Prote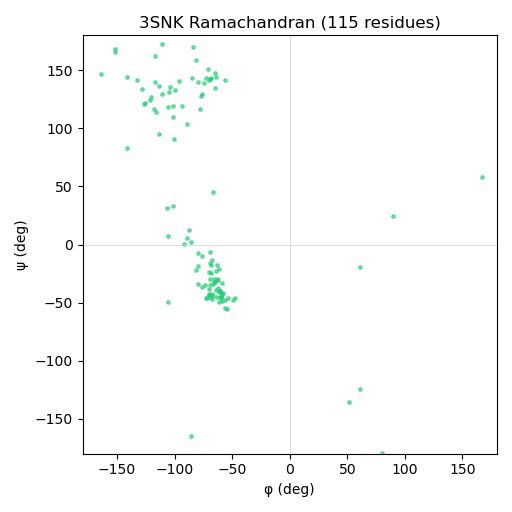in 3SNK (pdb70)

Structure (mmCIF, N/CA/C/O backbone):
data_3SNK
#
_entry.id   3SNK
#
_cell.length_a   64.859
_cell.length_b   64.859
_cell.length_c   69.982
_cell.angle_alpha   90.000
_cell.angle_beta   90.000
_cell.angle_gamma   120.000
#
_symmetry.space_group_name_H-M   'P 32 2 1'
#
loop_
_entity.id
_entity.type
_entity.pdbx_description
1 polymer 'Response regulator CheY-like protein'
2 non-polymer 'SULFATE ION'
3 water water
#
loop_
_atom_site.group_PDB
_atom_site.id
_atom_site.type_symbol
_atom_site.label_atom_id
_atom_site.label_alt_id
_atom_site.label_comp_id
_atom_site.label_asym_id
_atom_site.label_entity_id
_atom_site.label_seq_id
_atom_site.pdbx_PDB_ins_code
_atom_site.Cartn_x
_atom_site.Cartn_y
_atom_site.Cartn_z
_atom_site.occupancy
_atom_site.B_iso_or_equiv
_atom_site.auth_seq_id
_atom_site.auth_comp_id
_atom_site.auth_asym_id
_atom_site.auth_atom_id
_atom_site.pdbx_PDB_model_num
ATOM 1 N N . LYS A 1 13 ? 8.246 8.752 22.310 1.00 90.44 12 LYS A N 1
ATOM 2 C CA . LYS A 1 13 ? 8.722 7.647 23.135 1.00 90.98 12 LYS A CA 1
ATOM 3 C C . LYS A 1 13 ? 10.141 7.948 23.644 1.00 90.70 12 LYS A C 1
ATOM 4 O O . LYS A 1 13 ? 10.330 8.051 24.859 1.00 89.53 12 LYS A O 1
ATOM 6 N N . ARG A 1 14 ? 11.127 8.114 22.723 1.00 84.13 13 ARG A N 1
ATOM 7 C CA . ARG A 1 14 ? 12.516 8.453 23.064 1.00 79.30 13 ARG A CA 1
ATOM 8 C C . ARG A 1 14 ? 12.617 9.903 23.571 1.00 78.24 13 ARG A C 1
ATOM 9 O O . ARG A 1 14 ? 11.941 10.800 23.048 1.00 77.01 13 ARG A O 1
ATOM 17 N N . LYS A 1 15 ? 13.464 10.120 24.586 1.00 71.31 14 LYS A N 1
ATOM 18 C CA . LYS A 1 15 ? 13.683 11.438 25.171 1.00 67.24 14 LYS A CA 1
ATOM 19 C C . LYS A 1 15 ? 14.604 12.261 24.285 1.00 67.43 14 LYS A C 1
ATOM 20 O O . LYS A 1 15 ? 15.782 11.929 24.121 1.00 66.42 14 LYS A O 1
ATOM 26 N N . GLN A 1 16 ? 14.073 13.366 23.752 1.00 62.11 15 GLN A N 1
ATOM 27 C CA . GLN A 1 16 ? 14.830 14.280 22.905 1.00 59.65 15 GLN A CA 1
ATOM 28 C C . GLN A 1 16 ? 15.964 14.943 23.687 1.00 56.62 15 GLN A C 1
ATOM 29 O O . GLN A 1 16 ? 15.791 15.374 24.824 1.00 54.96 15 GLN A O 1
ATOM 35 N N . VAL A 1 17 ? 17.128 14.971 23.073 1.00 50.57 16 VAL A N 1
ATOM 36 C CA . VAL A 1 17 ? 18.362 15.545 23.594 1.00 47.20 16 VAL A CA 1
ATOM 37 C C . VAL A 1 17 ? 18.869 16.528 22.536 1.00 54.17 16 VAL A C 1
ATOM 38 O O . VAL A 1 17 ? 19.081 16.149 21.365 1.00 55.13 16 VAL A O 1
ATOM 42 N N . ALA A 1 18 ? 19.007 17.804 22.927 1.00 48.68 17 ALA A N 1
ATOM 43 C CA . ALA A 1 18 ? 19.594 18.817 22.053 1.00 49.15 17 ALA A CA 1
ATOM 44 C C . ALA A 1 18 ? 21.032 19.015 22.510 1.00 51.79 17 ALA A C 1
ATOM 45 O O . ALA A 1 18 ? 21.275 19.269 23.680 1.00 50.30 17 ALA A O 1
ATOM 47 N N . LEU A 1 19 ? 21.988 18.748 21.624 1.00 50.24 18 LEU A N 1
ATOM 48 C CA . LEU A 1 19 ? 23.417 18.880 21.891 1.00 49.07 18 LEU A CA 1
ATOM 49 C C . LEU A 1 19 ? 23.981 20.055 21.075 1.00 52.19 18 LEU A C 1
ATOM 50 O O . LEU A 1 19 ? 23.709 20.157 19.866 1.00 53.34 18 LEU A O 1
ATOM 55 N N . PHE A 1 20 ? 24.714 20.965 21.749 1.00 46.14 19 PHE A N 1
ATOM 56 C CA . PHE A 1 20 ? 25.313 22.169 21.139 1.00 48.21 19 PHE A CA 1
ATOM 57 C C . PHE A 1 20 ? 26.782 22.162 21.445 1.00 54.70 19 PHE A C 1
ATOM 58 O O . PHE A 1 20 ? 27.141 22.092 22.613 1.00 50.83 19 PHE A O 1
ATOM 66 N N . SER A 1 21 ? 27.633 22.181 20.397 1.00 57.35 20 SER A N 1
ATOM 67 C CA . SER A 1 21 ? 29.093 22.108 20.524 1.00 59.24 20 SER A CA 1
ATOM 68 C C . SER A 1 21 ? 29.800 22.543 19.259 1.00 70.40 20 SER A C 1
ATOM 69 O O . SER A 1 21 ? 29.305 22.264 18.172 1.00 73.87 20 SER A O 1
ATOM 72 N N . SER A 1 22 ? 30.981 23.169 19.386 1.00 68.82 21 SER A N 1
ATOM 73 C CA . SER A 1 22 ? 31.809 23.523 18.217 1.00 72.39 21 SER A CA 1
ATOM 74 C C . SER A 1 22 ? 33.021 22.551 18.134 1.00 75.04 21 SER A C 1
ATOM 75 O O . SER A 1 22 ? 33.903 22.721 17.294 1.00 78.35 21 SER A O 1
ATOM 78 N N . ASP A 1 23 ? 33.029 21.506 18.998 1.00 66.05 22 ASP A N 1
ATOM 79 C CA . ASP A 1 23 ? 34.089 20.498 19.061 1.00 65.29 22 ASP A CA 1
ATOM 80 C C . ASP A 1 23 ? 33.623 19.220 18.341 1.00 66.35 22 ASP A C 1
ATOM 81 O O . ASP A 1 23 ? 32.779 18.502 18.873 1.00 63.44 22 ASP A O 1
ATOM 86 N N . PRO A 1 24 ? 34.201 18.893 17.159 1.00 65.16 23 PRO A N 1
ATOM 87 C CA . PRO A 1 24 ? 33.750 17.697 16.424 1.00 65.04 23 PRO A CA 1
ATOM 88 C C . PRO A 1 24 ? 33.955 16.373 17.152 1.00 66.81 23 PRO A C 1
ATOM 89 O O . PRO A 1 24 ? 33.197 15.443 16.891 1.00 65.44 23 PRO A O 1
ATOM 93 N N . ASN A 1 25 ? 34.996 16.258 18.002 1.00 63.13 24 ASN A N 1
ATOM 94 C CA . ASN A 1 25 ? 35.287 15.017 18.721 1.00 62.56 24 ASN A CA 1
ATOM 95 C C . ASN A 1 25 ? 34.227 14.767 19.782 1.00 62.56 24 ASN A C 1
ATOM 96 O O . ASN A 1 25 ? 33.734 13.648 19.911 1.00 61.75 24 ASN A O 1
ATOM 101 N N . PHE A 1 26 ? 33.865 15.821 20.509 1.00 57.53 25 PHE A N 1
ATOM 102 C CA . PHE A 1 26 ? 32.859 15.821 21.554 1.00 55.92 25 PHE A CA 1
ATOM 103 C C . PHE A 1 26 ? 31.472 15.482 20.978 1.00 57.13 25 PHE A C 1
ATOM 104 O O . PHE A 1 26 ? 30.749 14.704 21.592 1.00 54.89 25 PHE A O 1
ATOM 112 N N . LYS A 1 27 ? 31.095 16.100 19.835 1.00 53.98 26 LYS A N 1
ATOM 113 C CA . LYS A 1 27 ? 29.796 15.896 19.152 1.00 53.11 26 LYS A CA 1
ATOM 114 C C . LYS A 1 27 ? 29.596 14.394 18.828 1.00 53.11 26 LYS A C 1
ATOM 115 O O . LYS A 1 27 ? 28.590 13.810 19.208 1.00 50.07 26 LYS A O 1
ATOM 121 N N . ARG A 1 28 ? 30.557 13.808 18.126 1.00 49.66 27 ARG A N 1
ATOM 122 C CA . ARG A 1 28 ? 30.561 12.396 17.722 1.00 50.95 27 ARG A CA 1
ATOM 123 C C . ARG A 1 28 ? 30.485 11.476 18.955 1.00 56.30 27 ARG A C 1
ATOM 124 O O . ARG A 1 28 ? 29.675 10.555 18.973 1.00 56.57 27 ARG A O 1
ATOM 132 N N . ASP A 1 29 ? 31.323 11.723 19.973 1.00 53.60 28 ASP A N 1
ATOM 133 C CA . ASP A 1 29 ? 31.397 10.836 21.130 1.00 53.31 28 ASP A CA 1
ATOM 134 C C . ASP A 1 29 ? 30.158 10.894 21.999 1.00 51.26 28 ASP A C 1
ATOM 135 O O . ASP A 1 29 ? 29.694 9.848 22.427 1.00 49.14 28 ASP A O 1
ATOM 140 N N . VAL A 1 30 ? 29.614 12.071 22.252 1.00 46.64 29 VAL A N 1
ATOM 141 C CA . VAL A 1 30 ? 28.403 12.193 23.068 1.00 45.75 29 VAL A CA 1
ATOM 142 C C . VAL A 1 30 ? 27.190 11.624 22.317 1.00 49.15 29 VAL A C 1
ATOM 143 O O . VAL A 1 30 ? 26.410 10.901 22.928 1.00 48.91 29 VAL A O 1
ATOM 147 N N . ALA A 1 31 ? 27.015 11.953 21.014 1.00 46.61 30 ALA A N 1
ATOM 148 C CA . ALA A 1 31 ? 25.866 11.420 20.269 1.00 47.58 30 ALA A CA 1
ATOM 149 C C . ALA A 1 31 ? 25.924 9.895 20.200 1.00 50.37 30 ALA A C 1
ATOM 150 O O . ALA A 1 31 ? 24.900 9.257 20.407 1.00 49.10 30 ALA A O 1
ATOM 152 N N . THR A 1 32 ? 27.122 9.312 19.976 1.00 48.16 31 THR A N 1
ATOM 153 C CA . THR A 1 32 ? 27.311 7.866 19.928 1.00 49.33 31 THR A CA 1
ATOM 154 C C . THR A 1 32 ? 26.931 7.241 21.284 1.00 53.16 31 THR A C 1
ATOM 155 O O . THR A 1 32 ? 26.212 6.244 21.311 1.00 52.85 31 THR A O 1
ATOM 159 N N . ARG A 1 33 ? 27.458 7.789 22.384 1.00 51.27 32 ARG A N 1
ATOM 160 C CA . ARG A 1 33 ? 27.192 7.272 23.740 1.00 52.76 32 ARG A CA 1
ATOM 161 C C . ARG A 1 33 ? 25.714 7.226 24.072 1.00 56.39 32 ARG A C 1
ATOM 162 O O . ARG A 1 33 ? 25.223 6.213 24.580 1.00 57.93 32 ARG A O 1
ATOM 170 N N . LEU A 1 34 ? 25.012 8.313 23.794 1.00 50.35 33 LEU A N 1
ATOM 171 C CA . LEU A 1 34 ? 23.599 8.445 24.144 1.00 49.99 33 LEU A CA 1
ATOM 172 C C . LEU A 1 34 ? 22.709 7.646 23.208 1.00 55.26 33 LEU A C 1
ATOM 173 O O . LEU A 1 34 ? 21.729 7.062 23.675 1.00 55.92 33 LEU A O 1
ATOM 178 N N . ASP A 1 35 ? 23.057 7.590 21.909 1.00 52.40 34 ASP A N 1
ATOM 179 C CA . ASP A 1 35 ? 22.323 6.810 20.923 1.00 54.99 34 ASP A CA 1
ATOM 180 C C . ASP A 1 35 ? 22.499 5.299 21.167 1.00 63.20 34 ASP A C 1
ATOM 181 O O . ASP A 1 35 ? 21.577 4.548 20.851 1.00 65.98 34 ASP A O 1
ATOM 186 N N . ALA A 1 36 ? 23.654 4.853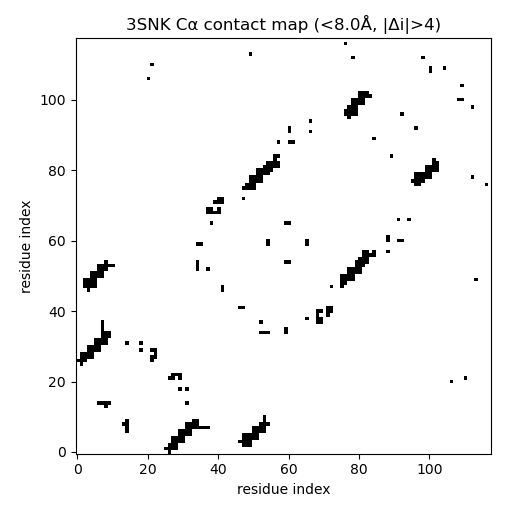 21.744 1.00 59.53 35 ALA A N 1
ATOM 187 C CA . ALA A 1 36 ? 23.881 3.436 22.077 1.00 62.55 35 ALA A CA 1
ATOM 188 C C . ALA A 1 36 ? 22.941 2.994 23.224 1.00 69.56 35 ALA A C 1
ATOM 189 O O . ALA A 1 36 ? 22.580 1.825 23.295 1.00 72.61 35 ALA A O 1
ATOM 191 N N . LEU A 1 37 ? 22.485 3.949 24.059 1.00 65.84 36 LEU A N 1
ATOM 192 C CA . LEU A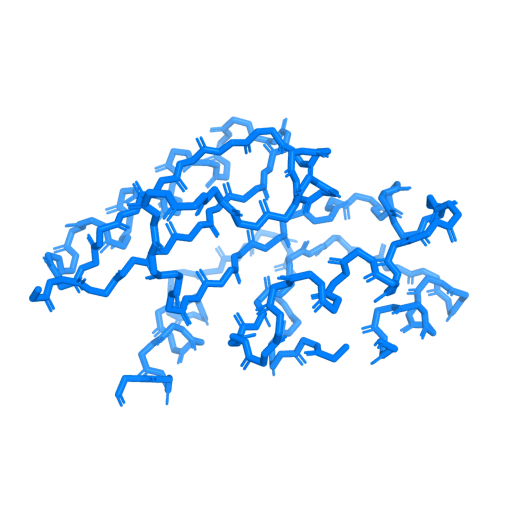 1 37 ? 21.535 3.702 25.149 1.00 65.83 36 LEU A CA 1
ATOM 193 C C . LEU A 1 37 ? 20.096 3.532 24.625 1.00 69.42 36 LEU A C 1
ATOM 194 O O . LEU A 1 37 ? 19.231 3.110 25.389 1.00 71.35 36 LEU A O 1
ATOM 199 N N . ALA A 1 38 ? 19.859 3.832 23.319 1.00 64.01 37 ALA A N 1
ATOM 200 C CA . ALA A 1 38 ? 18.628 3.662 22.527 1.00 65.88 37 ALA A CA 1
ATOM 201 C C . ALA A 1 38 ? 17.393 4.448 23.027 1.00 69.89 37 ALA A C 1
ATOM 202 O O . ALA A 1 38 ? 16.468 4.653 22.236 1.00 71.21 37 ALA A O 1
ATOM 204 N N . ILE A 1 39 ? 17.368 4.890 24.289 1.00 65.15 38 ILE A N 1
ATOM 205 C CA . ILE A 1 39 ? 16.204 5.618 24.850 1.00 66.16 38 ILE A CA 1
ATOM 206 C C . ILE A 1 39 ? 16.284 7.148 24.603 1.00 69.62 38 ILE A C 1
ATOM 207 O O . ILE A 1 39 ? 15.503 7.897 25.195 1.00 68.76 38 ILE A O 1
ATOM 212 N N . TYR A 1 40 ? 17.197 7.608 23.729 1.00 66.79 39 TYR A N 1
ATOM 213 C CA . TYR A 1 40 ? 17.361 9.044 23.470 1.00 65.32 39 TYR A CA 1
ATOM 214 C C . TYR A 1 40 ? 17.328 9.397 21.974 1.00 72.60 39 TYR A C 1
ATOM 215 O O . TYR A 1 40 ? 17.951 8.717 21.159 1.00 74.40 39 TYR A O 1
ATOM 224 N N . ASP A 1 41 ? 16.562 10.442 21.629 1.00 69.58 40 ASP A N 1
ATOM 225 C CA . ASP A 1 41 ? 16.448 11.002 20.273 1.00 70.84 40 ASP A CA 1
ATOM 226 C C . ASP A 1 41 ? 17.357 12.242 20.268 1.00 69.79 40 ASP A C 1
ATOM 227 O O . ASP A 1 41 ? 16.935 13.323 20.681 1.00 67.12 40 ASP A O 1
ATOM 232 N N . VAL A 1 42 ? 18.636 12.055 19.886 1.00 63.88 41 VAL A N 1
ATOM 233 C CA . VAL A 1 42 ? 19.678 13.083 19.982 1.00 59.76 41 VAL A CA 1
ATOM 234 C C . VAL A 1 42 ? 19.870 13.930 18.696 1.00 63.05 41 VAL A C 1
ATOM 235 O O . VAL A 1 42 ? 20.245 13.409 17.669 1.00 61.56 41 VAL A O 1
ATOM 239 N N . ARG A 1 43 ? 19.652 15.258 18.797 1.00 59.73 42 ARG A N 1
ATOM 240 C CA . ARG A 1 43 ? 19.870 16.238 17.720 1.00 60.75 42 ARG A CA 1
ATOM 241 C C . ARG A 1 43 ? 21.176 16.980 18.055 1.00 63.15 42 ARG A C 1
ATOM 242 O O . ARG A 1 43 ? 21.384 17.347 19.215 1.00 62.67 42 ARG A O 1
ATOM 250 N N . VAL A 1 44 ? 22.057 17.183 17.070 1.00 57.74 43 VAL A N 1
ATOM 251 C CA . VAL A 1 44 ? 23.372 17.823 17.266 1.00 56.67 43 VAL A CA 1
ATOM 252 C C . VAL A 1 44 ? 23.431 19.150 16.454 1.00 61.74 43 VAL A C 1
ATOM 253 O O . VAL A 1 44 ? 22.953 19.193 15.310 1.00 63.13 43 VAL A O 1
ATOM 257 N N . SER A 1 45 ? 24.032 20.216 17.044 1.00 57.07 44 SER A N 1
ATOM 258 C CA . SER A 1 45 ? 24.130 21.562 16.436 1.00 59.62 44 SER A CA 1
ATOM 259 C C . SER A 1 45 ? 25.367 22.338 16.913 1.00 65.08 44 SER A C 1
ATOM 260 O O . SER A 1 45 ? 25.972 21.956 17.913 1.00 63.26 44 SER A O 1
ATOM 263 N N . GLU A 1 46 ? 25.716 23.440 16.213 1.00 65.50 45 GLU A N 1
ATOM 264 C CA . GLU A 1 46 ? 26.784 24.387 16.573 1.00 66.92 45 GLU A CA 1
ATOM 265 C C . GLU A 1 46 ? 26.417 25.099 17.900 1.00 69.89 45 GLU A C 1
ATOM 266 O O . GLU A 1 46 ? 25.233 25.329 18.151 1.00 66.62 45 GLU A O 1
ATOM 268 N N . THR A 1 47 ? 27.425 25.458 18.724 1.00 68.59 46 THR A N 1
ATOM 269 C CA . THR A 1 47 ? 27.274 26.079 20.048 1.00 66.72 46 THR A CA 1
ATOM 270 C C . THR A 1 47 ? 26.325 27.280 20.004 1.00 71.36 46 THR A C 1
ATOM 271 O O . THR A 1 47 ? 25.411 27.348 20.832 1.00 70.62 46 THR A O 1
ATOM 275 N N . ASP A 1 48 ? 26.501 28.185 19.035 1.00 69.20 47 ASP A N 1
ATOM 276 C CA . ASP A 1 48 ? 25.679 29.386 18.927 1.00 69.43 47 ASP A CA 1
ATOM 277 C C . ASP A 1 48 ? 24.194 29.120 18.568 1.00 68.42 47 ASP A C 1
ATOM 278 O O . ASP A 1 48 ? 23.384 30.027 18.774 1.00 67.57 47 ASP A O 1
ATOM 283 N N . ASP A 1 49 ? 23.821 27.889 18.116 1.00 62.04 48 ASP A N 1
ATOM 284 C CA . ASP A 1 49 ? 22.425 27.526 17.792 1.00 60.68 48 ASP A CA 1
ATOM 285 C C . ASP A 1 49 ? 21.565 27.439 19.061 1.00 58.62 48 ASP A C 1
ATOM 286 O O . ASP A 1 49 ? 20.329 27.462 18.989 1.00 56.73 48 ASP A O 1
ATOM 291 N N . PHE A 1 50 ? 22.232 27.365 20.222 1.00 50.46 49 PHE A N 1
ATOM 292 C CA . PHE A 1 50 ? 21.571 27.345 21.516 1.00 45.68 49 PHE A CA 1
ATOM 293 C C . PHE A 1 50 ? 20.786 28.658 21.721 1.00 51.64 49 PHE A C 1
ATOM 294 O O . PHE A 1 50 ? 19.687 28.635 22.277 1.00 49.22 49 PHE A O 1
ATOM 302 N N . LEU A 1 51 ? 21.353 29.795 21.245 1.00 53.01 50 LEU A N 1
ATOM 303 C CA . LEU A 1 51 ? 20.777 31.134 21.380 1.00 54.81 50 LEU A CA 1
ATOM 304 C C . LEU A 1 51 ? 19.421 31.274 20.694 1.00 60.59 50 LEU A C 1
ATOM 305 O O . LEU A 1 51 ? 18.662 32.181 21.034 1.00 59.50 50 LEU A O 1
ATOM 310 N N . LYS A 1 52 ? 19.120 30.385 19.735 1.00 58.42 51 LYS A N 1
ATOM 311 C CA . LYS A 1 52 ? 17.880 30.412 18.965 1.00 60.14 51 LYS A CA 1
ATOM 312 C C . LYS A 1 52 ? 16.708 29.822 19.735 1.00 60.61 51 LYS A C 1
ATOM 313 O O . LYS A 1 52 ? 15.559 30.068 19.380 1.00 60.87 51 LYS A O 1
ATOM 319 N N . GLY A 1 53 ? 16.993 29.045 20.771 1.00 54.70 52 GLY A N 1
ATOM 320 C CA . GLY A 1 53 ? 15.952 28.392 21.550 1.00 52.50 52 GLY A CA 1
ATOM 321 C C . GLY A 1 53 ? 15.457 27.131 20.857 1.00 56.75 52 GLY A C 1
ATOM 322 O O . GLY A 1 53 ? 15.939 26.783 19.771 1.00 55.50 52 GLY A O 1
ATOM 323 N N . PRO A 1 54 ? 14.484 26.417 21.452 1.00 53.74 53 PRO A N 1
ATOM 324 C CA . PRO A 1 54 ? 14.005 25.171 20.820 1.00 55.38 53 PRO A CA 1
ATOM 325 C C . PRO A 1 54 ? 13.146 25.402 19.562 1.00 66.03 53 PRO A C 1
ATOM 326 O O . PRO A 1 54 ? 12.336 26.332 19.546 1.00 65.34 53 PRO A O 1
ATOM 330 N N . PRO A 1 55 ? 13.252 24.550 18.515 1.00 69.05 54 PRO A N 1
ATOM 331 C CA . PRO A 1 55 ? 12.355 24.716 17.352 1.00 74.26 54 PRO A CA 1
ATOM 332 C C . PRO A 1 55 ? 10.921 24.313 17.731 1.00 83.23 54 PRO A C 1
ATOM 333 O O . PRO A 1 55 ? 10.733 23.501 18.644 1.00 80.39 54 PRO A O 1
ATOM 337 N N . ALA A 1 56 ? 9.910 24.916 17.074 1.00 86.72 55 ALA A N 1
ATOM 338 C CA . ALA A 1 56 ? 8.488 24.666 17.370 1.00 88.97 55 ALA A CA 1
ATOM 339 C C . ALA A 1 56 ? 8.066 23.210 17.073 1.00 95.74 55 ALA A C 1
ATOM 340 O O . ALA A 1 56 ? 7.096 22.723 17.665 1.00 95.53 55 ALA A O 1
ATOM 342 N N . ASP A 1 57 ? 8.815 22.520 16.193 1.00 94.61 56 ASP A N 1
ATOM 343 C CA . ASP A 1 57 ? 8.559 21.135 15.794 1.00 97.51 56 ASP A CA 1
ATOM 344 C C . ASP A 1 57 ? 9.063 20.101 16.827 1.00 99.21 56 ASP A C 1
ATOM 345 O O . ASP A 1 57 ? 8.778 18.909 16.674 1.00 100.76 56 ASP A O 1
ATOM 350 N N . THR A 1 58 ? 9.785 20.549 17.873 1.00 91.88 57 THR A N 1
ATOM 351 C CA . THR A 1 58 ? 1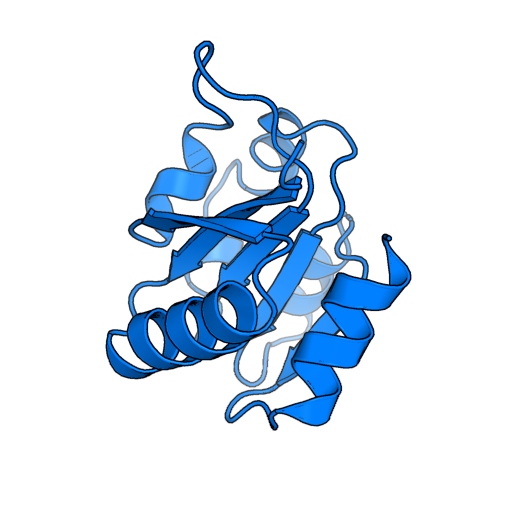0.394 19.668 18.879 1.00 88.93 57 THR A CA 1
ATOM 352 C C . THR A 1 58 ? 9.744 19.760 20.274 1.00 90.40 57 THR A C 1
ATOM 353 O O . THR A 1 58 ? 8.893 20.617 20.528 1.00 90.21 57 THR A O 1
ATOM 357 N N . ARG A 1 59 ? 10.180 18.858 21.173 1.00 84.25 58 ARG A N 1
ATOM 358 C CA . ARG A 1 59 ? 9.807 18.792 22.586 1.00 82.06 58 ARG A CA 1
ATOM 359 C C . ARG A 1 59 ? 11.094 18.412 23.358 1.00 81.26 58 ARG A C 1
ATOM 360 O O . ARG A 1 59 ? 11.356 17.221 23.549 1.00 81.21 58 ARG A O 1
ATOM 362 N N . PRO A 1 60 ? 11.983 19.388 23.687 1.00 74.64 59 PRO A N 1
ATOM 363 C CA . PRO A 1 60 ? 13.256 19.023 24.351 1.00 71.59 59 PRO A CA 1
ATOM 364 C C . PRO A 1 60 ? 13.072 18.401 25.737 1.00 68.74 59 PRO A C 1
ATOM 365 O O . PRO A 1 60 ? 12.140 18.723 26.466 1.00 68.31 59 PRO A O 1
ATOM 369 N N . GLY A 1 61 ? 13.939 17.448 26.026 1.00 61.15 60 GLY A N 1
ATOM 370 C CA . GLY A 1 61 ? 13.992 16.752 27.296 1.00 58.61 60 GLY A CA 1
ATOM 371 C C . GLY A 1 61 ? 15.192 17.242 28.074 1.00 54.32 60 GLY A C 1
ATOM 372 O O . GLY A 1 61 ? 15.059 17.610 29.237 1.00 53.05 60 GLY A O 1
ATOM 373 N N . ILE A 1 62 ? 16.365 17.266 27.420 1.00 46.17 61 ILE A N 1
ATOM 374 C CA . ILE A 1 62 ? 17.658 17.665 27.982 1.00 44.13 61 ILE A CA 1
ATOM 375 C C . ILE A 1 62 ? 18.433 18.437 26.960 1.00 46.01 61 ILE A C 1
ATOM 376 O O . ILE A 1 62 ? 18.436 18.067 25.787 1.00 46.50 61 ILE A O 1
ATOM 381 N N . VAL A 1 63 ? 19.174 19.442 27.419 1.00 40.55 62 VAL A N 1
ATOM 382 C CA . VAL A 1 63 ? 20.105 20.206 26.605 1.00 40.51 62 VAL A CA 1
ATOM 383 C C . VAL A 1 63 ? 21.522 19.919 27.105 1.00 44.21 62 VAL A C 1
ATOM 384 O O . VAL A 1 63 ? 21.760 19.890 28.314 1.00 42.43 62 VAL A O 1
ATOM 388 N N . ILE A 1 64 ? 22.457 19.707 26.186 1.00 41.42 63 ILE A N 1
ATOM 389 C CA . ILE A 1 64 ? 23.871 19.538 26.523 1.00 42.00 63 ILE A CA 1
ATOM 390 C C . ILE A 1 64 ? 24.592 20.669 25.847 1.00 47.00 63 ILE A C 1
ATOM 391 O O . ILE A 1 64 ? 24.551 20.809 24.612 1.00 47.28 63 ILE A O 1
ATOM 396 N N . LEU A 1 65 ? 25.190 21.524 26.655 1.00 42.40 64 LEU A N 1
ATOM 397 C CA . LEU A 1 65 ? 25.826 22.699 26.097 1.00 43.94 64 LEU A CA 1
ATOM 398 C C . LEU A 1 65 ? 27.334 22.644 26.346 1.00 49.90 64 LEU A C 1
ATOM 399 O O . LEU A 1 65 ? 27.792 22.650 27.485 1.00 46.62 64 LEU A O 1
ATOM 404 N N . ASP A 1 66 ? 28.087 22.519 25.251 1.00 49.74 65 ASP A N 1
ATOM 405 C CA . ASP A 1 66 ? 29.546 22.530 25.306 1.00 52.64 65 ASP A CA 1
ATOM 406 C C . ASP A 1 66 ? 30.008 23.971 25.186 1.00 58.04 65 ASP A C 1
ATOM 407 O O . ASP A 1 66 ? 29.981 24.538 24.096 1.00 57.84 65 ASP A O 1
ATOM 412 N N . LEU A 1 67 ? 30.412 24.555 26.313 1.00 55.64 66 LEU A N 1
ATOM 413 C CA . LEU A 1 67 ? 30.878 25.935 26.410 1.00 56.70 66 LEU A CA 1
ATOM 414 C C . LEU A 1 67 ? 32.348 26.086 26.001 1.00 63.33 66 LEU A C 1
ATOM 415 O O . LEU A 1 67 ? 32.765 27.188 25.642 1.00 65.20 66 LEU A O 1
ATOM 420 N N . GLY A 1 68 ? 33.111 24.993 26.064 1.00 60.46 67 GLY A N 1
ATOM 421 C CA . GLY A 1 68 ? 34.542 24.979 25.739 1.00 62.17 67 GLY A CA 1
ATOM 422 C C . GLY A 1 68 ? 35.300 25.902 26.669 1.00 66.02 67 GLY A C 1
ATOM 423 O O . GLY A 1 68 ? 35.144 25.809 27.895 1.00 64.27 67 GLY A O 1
ATOM 424 N N . GLY A 1 69 ? 36.028 26.856 26.081 1.00 64.39 68 GLY A N 1
ATOM 425 C CA . GLY A 1 69 ? 36.731 27.903 26.816 1.00 66.69 68 GLY A CA 1
ATOM 426 C C . GLY A 1 69 ? 35.812 28.933 27.477 1.00 70.65 68 GLY A C 1
ATOM 427 O O . GLY A 1 69 ? 36.286 29.799 28.218 1.00 71.66 68 GLY A O 1
ATOM 428 N N . GLY A 1 70 ? 34.499 28.844 27.210 1.00 65.75 69 GLY A N 1
ATOM 429 C CA . GLY A 1 70 ? 33.487 29.729 27.789 1.00 64.38 69 GLY A CA 1
ATOM 430 C C . GLY A 1 70 ? 33.186 30.997 27.013 1.00 70.26 69 GLY A C 1
ATOM 431 O O . GLY A 1 70 ? 32.703 31.971 27.594 1.00 69.38 69 GLY A O 1
ATOM 432 N N . ASP A 1 71 ? 33.444 30.983 25.692 1.00 69.49 70 ASP A N 1
ATOM 433 C CA . ASP A 1 71 ? 33.219 32.112 24.789 1.00 72.31 70 ASP A CA 1
ATOM 434 C C . ASP A 1 71 ? 31.731 32.538 24.795 1.00 72.85 70 ASP A C 1
ATOM 435 O O . ASP A 1 71 ? 31.441 33.732 24.851 1.00 74.56 70 ASP A O 1
ATOM 440 N N . LEU A 1 72 ? 30.806 31.559 24.780 1.00 64.97 71 LEU A N 1
ATOM 441 C CA . LEU A 1 72 ? 29.360 31.779 24.769 1.00 62.73 71 LEU A CA 1
ATOM 442 C C . LEU A 1 72 ? 28.857 32.503 26.041 1.00 62.82 71 LEU A C 1
ATOM 443 O O . LEU A 1 72 ? 27.912 33.263 25.945 1.00 62.30 71 LEU A O 1
ATOM 448 N N . LEU A 1 73 ? 29.520 32.329 27.194 1.00 57.67 72 LEU A N 1
ATOM 449 C CA . LEU A 1 73 ? 29.134 32.953 28.464 1.00 55.88 72 LEU A CA 1
ATOM 450 C C . LEU A 1 73 ? 29.326 34.463 28.469 1.00 62.72 72 LEU A C 1
ATOM 451 O O . LEU A 1 73 ? 28.759 35.148 29.326 1.00 61.40 72 LEU A O 1
ATOM 456 N N . GLY A 1 74 ? 30.122 34.968 27.527 1.00 62.86 73 GLY A N 1
ATOM 457 C CA . GLY A 1 74 ? 30.350 36.398 27.364 1.00 65.33 73 GLY A CA 1
ATOM 458 C C . GLY A 1 74 ? 29.390 37.049 26.384 1.00 67.90 73 GLY A C 1
ATOM 459 O O . GLY A 1 74 ? 29.486 38.251 26.143 1.00 69.72 73 GLY A O 1
ATOM 460 N N . LYS A 1 75 ? 28.462 36.266 25.798 1.00 62.33 74 LYS A N 1
ATOM 461 C CA . LYS A 1 75 ? 27.472 36.783 24.854 1.00 63.18 74 LYS A CA 1
ATOM 462 C C . LYS A 1 75 ? 26.366 37.523 25.622 1.00 66.01 74 LYS A C 1
ATOM 463 O O . LYS A 1 75 ? 25.840 36.990 26.602 1.00 62.23 74 LYS A O 1
ATOM 469 N N . PRO A 1 76 ? 26.041 38.770 25.193 1.00 65.55 75 PRO A N 1
ATOM 470 C CA . PRO A 1 76 ? 25.118 39.624 25.964 1.0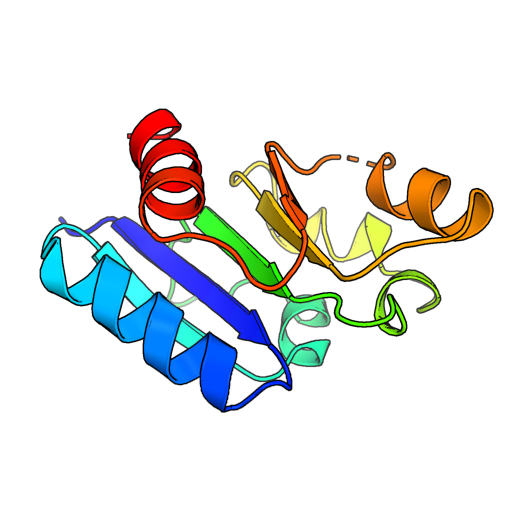0 64.86 75 PRO A CA 1
ATOM 471 C C . PRO A 1 76 ? 23.790 39.031 26.478 1.00 65.81 75 PRO A C 1
ATOM 472 O O . PRO A 1 76 ? 23.447 39.291 27.641 1.00 65.92 75 PRO A O 1
ATOM 476 N N . GLY A 1 77 ? 23.034 38.296 25.672 1.00 58.88 76 GLY A N 1
ATOM 477 C CA . GLY A 1 77 ? 21.759 37.792 26.203 1.00 54.97 76 GLY A CA 1
ATOM 478 C C . GLY A 1 77 ? 21.702 36.307 26.517 1.00 54.57 76 GLY A C 1
ATOM 479 O O . GLY A 1 77 ? 20.628 35.705 26.421 1.00 52.99 76 GLY A O 1
ATOM 480 N N . ILE A 1 78 ? 22.842 35.713 26.926 1.00 48.27 77 ILE A N 1
ATOM 481 C CA . ILE A 1 78 ? 22.968 34.279 27.167 1.00 45.65 77 ILE A CA 1
ATOM 482 C C . ILE A 1 78 ? 22.012 33.710 28.256 1.00 46.83 77 ILE A C 1
ATOM 483 O O . ILE A 1 78 ? 21.424 32.653 28.023 1.00 44.65 77 ILE A O 1
ATOM 488 N N . VAL A 1 79 ? 21.862 34.379 29.411 1.00 45.59 78 VAL A N 1
ATOM 489 C CA . VAL A 1 79 ? 21.004 33.890 30.502 1.00 43.00 78 VAL A CA 1
ATOM 490 C C . VAL A 1 79 ? 19.530 33.981 30.091 1.00 45.07 78 VAL A C 1
ATOM 491 O O . VAL A 1 79 ? 18.747 33.074 30.437 1.00 40.71 78 VAL A O 1
ATOM 495 N N . GLU A 1 80 ? 19.185 35.020 29.306 1.00 43.60 79 GLU A N 1
ATOM 496 C CA . GLU A 1 80 ? 17.834 35.225 28.776 1.00 43.28 79 GLU A CA 1
ATOM 497 C C . GLU A 1 80 ? 17.545 34.177 27.722 1.00 45.60 79 GLU A C 1
ATOM 498 O O . GLU A 1 80 ? 16.424 33.680 27.677 1.00 44.55 79 GLU A O 1
ATOM 504 N N . ALA A 1 81 ? 18.553 33.823 26.888 1.00 43.55 80 ALA A N 1
ATOM 505 C CA . ALA A 1 81 ? 18.399 32.777 25.870 1.00 43.94 80 ALA A CA 1
ATOM 506 C C . ALA A 1 81 ? 18.183 31.412 26.540 1.00 45.38 80 ALA A C 1
ATOM 507 O O . ALA A 1 81 ? 17.440 30.593 26.001 1.00 46.30 80 ALA A O 1
ATOM 509 N N . ARG A 1 82 ? 18.778 31.172 27.722 1.00 40.03 81 ARG A N 1
ATOM 510 C CA A ARG A 1 82 ? 18.564 29.910 28.441 0.50 37.40 81 ARG A CA 1
ATOM 511 C CA B ARG A 1 82 ? 18.568 29.909 28.426 0.50 37.69 81 ARG A CA 1
ATOM 512 C C . ARG A 1 82 ? 17.066 29.767 28.752 1.00 40.31 81 ARG A C 1
ATOM 513 O O . ARG A 1 82 ? 16.524 28.667 28.651 1.00 39.03 81 ARG A O 1
ATOM 528 N N . ALA A 1 83 ? 16.394 30.890 29.113 1.00 36.38 82 ALA A N 1
ATOM 529 C CA . ALA A 1 83 ? 14.945 30.905 29.426 1.00 34.90 82 ALA A CA 1
ATOM 530 C C . ALA A 1 83 ? 14.085 30.523 28.226 1.00 39.02 82 ALA A C 1
ATOM 531 O O . ALA A 1 83 ? 12.927 30.181 28.424 1.00 40.46 82 ALA A O 1
ATOM 533 N N . LEU A 1 84 ? 14.617 30.566 26.986 1.00 39.59 83 LEU A N 1
ATOM 534 C CA . LEU A 1 84 ? 13.878 30.131 25.789 1.00 41.37 83 LEU A CA 1
ATOM 535 C C . LEU A 1 84 ? 13.613 28.618 25.855 1.00 44.90 83 LEU A C 1
ATOM 536 O O . LEU A 1 84 ? 12.613 28.126 25.311 1.00 44.93 83 LEU A O 1
ATOM 541 N N . TRP A 1 85 ? 14.525 27.898 26.528 1.00 40.67 84 TRP A N 1
ATOM 542 C CA . TRP A 1 85 ? 14.503 26.448 26.746 1.00 39.45 84 TRP A CA 1
ATOM 543 C C . TRP A 1 85 ? 13.666 26.080 27.976 1.00 44.71 84 TRP A C 1
ATOM 544 O O . TRP A 1 85 ? 13.558 24.907 28.310 1.00 44.94 84 TRP A O 1
ATOM 555 N N . ALA A 1 86 ? 13.058 27.079 28.636 1.00 42.56 85 ALA A N 1
ATOM 556 C CA . ALA A 1 86 ? 12.211 26.945 29.819 1.00 42.48 85 ALA A CA 1
ATOM 557 C C . ALA A 1 86 ? 12.953 26.125 30.890 1.00 45.25 85 ALA A C 1
ATOM 558 O O . ALA A 1 86 ? 14.141 26.381 31.092 1.00 46.46 85 ALA A O 1
ATOM 560 N N . THR A 1 87 ? 12.315 25.165 31.556 1.00 39.96 86 THR A N 1
ATOM 561 C CA . THR A 1 87 ? 13.031 24.470 32.622 1.00 41.03 86 THR A CA 1
ATOM 562 C C . THR A 1 87 ? 13.557 23.084 32.220 1.00 42.73 86 THR A C 1
ATOM 563 O O . THR A 1 87 ? 13.683 22.204 33.078 1.00 42.69 86 THR A O 1
ATOM 567 N N . VAL A 1 88 ? 13.948 22.907 30.958 1.00 38.79 87 VAL A N 1
ATOM 568 C CA . VAL A 1 88 ? 14.535 21.617 30.614 1.00 39.76 87 VAL A CA 1
ATOM 569 C C . VAL A 1 88 ? 15.919 21.535 31.330 1.00 42.65 87 VAL A C 1
ATOM 570 O O . VAL A 1 88 ? 16.597 22.570 31.437 1.00 42.38 87 VAL A O 1
ATOM 574 N N . PRO A 1 89 ? 16.320 20.360 31.844 1.00 39.49 88 PRO A N 1
ATOM 575 C CA . PRO A 1 89 ? 17.669 20.236 32.420 1.00 39.54 88 PRO A CA 1
ATOM 576 C C . PRO A 1 89 ? 18.743 20.621 31.412 1.00 43.51 88 PRO A C 1
ATOM 577 O O . PRO A 1 89 ? 18.647 20.324 30.204 1.00 43.77 88 PRO A O 1
ATOM 581 N N . LEU A 1 90 ? 19.773 21.297 31.919 1.00 38.56 89 LEU A N 1
ATOM 582 C CA . LEU A 1 90 ? 20.882 21.749 31.124 1.00 36.90 89 LEU A CA 1
ATOM 583 C C . LEU A 1 90 ? 22.154 21.149 31.678 1.00 39.60 89 LEU A C 1
ATOM 584 O O . LEU A 1 90 ? 22.430 21.250 32.880 1.00 38.17 89 LEU A O 1
ATOM 589 N N . ILE A 1 91 ? 22.893 20.460 30.824 1.00 37.48 90 ILE A N 1
ATOM 590 C CA . ILE A 1 91 ? 24.167 19.865 31.246 1.00 39.33 90 ILE A CA 1
ATOM 591 C C . ILE A 1 91 ? 25.231 20.721 30.625 1.00 44.91 90 ILE A C 1
ATOM 592 O O . ILE A 1 91 ? 25.256 20.865 29.398 1.00 44.26 90 ILE A O 1
ATOM 597 N N . ALA A 1 92 ? 26.061 21.350 31.467 1.00 41.90 91 ALA A N 1
ATOM 598 C CA . ALA A 1 92 ? 27.119 22.214 30.946 1.00 41.71 91 ALA A CA 1
ATOM 599 C C . ALA A 1 92 ? 28.442 21.479 30.946 1.00 47.28 91 ALA A C 1
ATOM 600 O O . ALA A 1 92 ? 28.796 20.816 31.918 1.00 46.86 91 ALA A O 1
ATOM 602 N N . VAL A 1 93 ? 29.155 21.575 29.816 1.00 45.18 92 VAL A N 1
ATOM 603 C CA . VAL A 1 93 ? 30.476 20.999 29.638 1.00 46.93 92 VAL A CA 1
ATOM 604 C C . VAL A 1 93 ? 31.390 22.161 29.303 1.00 53.53 92 VAL A C 1
ATOM 605 O O . VAL A 1 93 ? 31.109 22.953 28.393 1.00 51.82 92 VAL A O 1
ATOM 609 N N . SER A 1 94 ? 32.475 22.284 30.050 1.00 52.72 93 SER A N 1
ATOM 610 C CA . SER A 1 94 ? 33.430 23.340 29.781 1.00 54.53 93 SER A CA 1
ATOM 611 C C . SER A 1 94 ? 34.805 22.933 30.223 1.00 60.43 93 SER A C 1
ATOM 612 O O . SER A 1 94 ? 34.968 21.969 30.976 1.00 60.44 93 SER A O 1
ATOM 615 N N . ASP A 1 95 ? 35.798 23.717 29.805 1.00 59.34 94 ASP A N 1
ATOM 616 C CA . ASP A 1 95 ? 37.165 23.618 30.311 1.00 61.90 94 ASP A CA 1
ATOM 617 C C . ASP A 1 95 ? 37.141 24.494 31.577 1.00 62.43 94 ASP A C 1
ATOM 618 O O . ASP A 1 95 ? 36.045 24.826 32.033 1.00 58.03 94 ASP A O 1
ATOM 623 N N . GLU A 1 96 ? 38.280 24.890 32.133 1.00 61.04 95 GLU A N 1
ATOM 624 C CA . GLU A 1 96 ? 38.255 25.749 33.324 1.00 62.37 9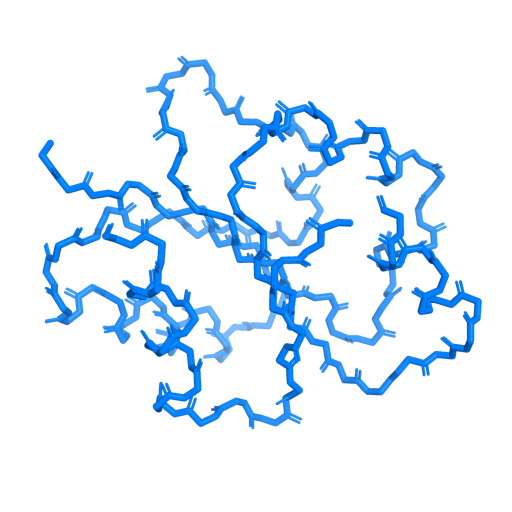5 GLU A CA 1
ATOM 625 C C . GLU A 1 96 ? 37.731 27.130 32.965 1.00 64.07 95 GLU A C 1
ATOM 626 O O . GLU A 1 96 ? 37.994 27.633 31.868 1.00 63.56 95 GLU A O 1
ATOM 632 N N . LEU A 1 97 ? 36.963 27.723 33.883 1.00 58.53 96 LEU A N 1
ATOM 633 C CA . LEU A 1 97 ? 36.370 29.048 33.730 1.00 57.14 96 LEU A CA 1
ATOM 634 C C . LEU A 1 97 ? 36.897 30.025 34.772 1.00 63.12 96 LEU A C 1
ATOM 635 O O . LEU A 1 97 ? 37.381 29.583 35.817 1.00 61.81 96 LEU A O 1
ATOM 640 N N . THR A 1 98 ? 36.725 31.349 34.516 1.00 62.43 97 THR A N 1
A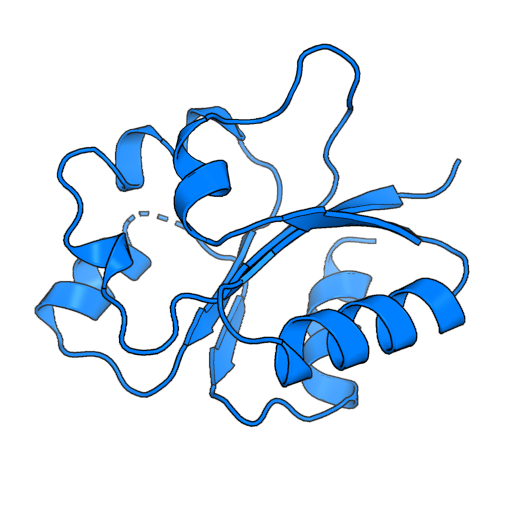TOM 641 C CA . THR A 1 98 ? 37.047 32.415 35.476 1.00 66.47 97 THR A CA 1
ATOM 642 C C . THR A 1 98 ? 35.863 32.570 36.391 1.00 70.74 97 THR A C 1
ATOM 643 O O . THR A 1 98 ? 34.785 32.042 36.094 1.00 66.52 97 THR A O 1
ATOM 647 N N . SER A 1 99 ? 36.028 33.347 37.463 1.00 71.77 98 SER A N 1
ATOM 648 C CA . SER A 1 99 ? 34.974 33.639 38.424 1.00 70.57 98 SER A CA 1
ATOM 649 C C . SER A 1 99 ? 33.797 34.347 37.767 1.00 73.35 98 SER A C 1
ATOM 650 O O . SER A 1 99 ? 32.641 34.049 38.100 1.00 69.34 98 SER A O 1
ATOM 653 N N . GLU A 1 100 ? 34.097 35.290 36.838 1.00 72.24 99 GLU A N 1
ATOM 654 C CA . GLU A 1 100 ? 33.112 36.078 36.082 1.00 70.46 99 GLU A CA 1
ATOM 655 C C . GLU A 1 100 ? 32.298 35.149 35.193 1.00 66.35 99 GLU A C 1
ATOM 656 O O . GLU A 1 100 ? 31.084 35.312 35.065 1.00 63.20 99 GLU A O 1
ATOM 662 N N . GLN A 1 101 ? 32.961 34.154 34.606 1.00 59.76 100 GLN A N 1
ATOM 663 C CA . GLN A 1 101 ? 32.289 33.189 33.763 1.00 55.58 100 GLN A CA 1
ATOM 664 C C . GLN A 1 101 ? 31.473 32.221 34.602 1.00 57.72 100 GLN A C 1
ATOM 665 O O . GLN A 1 101 ? 30.409 31.800 34.152 1.00 54.90 100 GLN A O 1
ATOM 671 N N . THR A 1 102 ? 31.960 31.871 35.819 1.00 56.50 101 THR A N 1
ATOM 672 C CA . THR A 1 102 ? 31.281 30.936 36.729 1.00 54.31 101 THR A CA 1
ATOM 673 C C . THR A 1 102 ? 29.968 31.580 37.202 1.00 53.77 101 THR A C 1
ATOM 674 O O . THR A 1 102 ? 28.972 30.865 37.338 1.00 49.72 101 THR A O 1
ATOM 678 N N . ARG A 1 103 ? 29.956 32.915 37.369 1.00 51.00 102 ARG A N 1
ATOM 679 C CA . ARG A 1 103 ? 28.792 33.719 37.734 1.00 51.59 102 ARG A CA 1
ATOM 680 C C . ARG A 1 103 ? 27.668 33.593 36.700 1.00 53.43 102 ARG A C 1
ATOM 681 O O . ARG A 1 103 ? 26.503 33.448 37.075 1.00 51.56 102 ARG A O 1
ATOM 689 N N . VAL A 1 104 ? 28.027 33.667 35.398 1.00 50.13 103 VAL A N 1
ATOM 690 C CA . VAL A 1 104 ? 27.092 33.542 34.279 1.00 47.66 103 VAL A CA 1
ATOM 691 C C . VAL A 1 104 ? 26.582 32.122 34.272 1.00 48.39 103 VAL A C 1
ATOM 692 O O . VAL A 1 104 ? 25.372 31.932 34.164 1.00 47.27 103 VAL A O 1
ATOM 696 N N . LEU A 1 105 ? 27.505 31.124 34.402 1.00 44.07 104 LEU A N 1
ATOM 697 C CA . LEU A 1 105 ? 27.153 29.707 34.440 1.00 41.53 104 LEU A CA 1
ATOM 698 C C . LEU A 1 105 ? 26.165 29.422 35.598 1.00 42.52 104 LEU A C 1
ATOM 699 O O . LEU A 1 105 ? 25.197 28.699 35.403 1.00 40.43 104 LEU A O 1
ATOM 704 N N . VAL A 1 106 ? 26.389 30.016 36.774 1.00 39.92 105 VAL A N 1
ATOM 705 C CA . VAL A 1 106 ? 25.489 29.867 37.910 1.00 38.61 105 VAL A CA 1
ATOM 706 C C . VAL A 1 106 ? 24.086 30.380 37.509 1.00 42.77 105 VAL A C 1
ATOM 707 O O . VAL A 1 106 ? 23.111 29.674 37.738 1.00 40.41 105 VAL A O 1
ATOM 711 N N . ARG A 1 107 ? 24.004 31.556 36.861 1.00 42.28 106 ARG A N 1
ATOM 712 C CA . ARG A 1 107 ? 22.730 32.145 36.455 1.00 42.58 106 ARG A CA 1
ATOM 713 C C . ARG A 1 107 ? 22.039 31.321 35.382 1.00 45.23 106 ARG A C 1
ATOM 714 O O . ARG A 1 107 ? 20.822 31.383 35.272 1.00 42.98 106 ARG A O 1
ATOM 730 N N . ASN A 1 109 ? 21.745 28.190 35.436 1.00 38.61 108 ASN A N 1
ATOM 731 C CA . ASN A 1 109 ? 21.000 27.149 36.125 1.00 38.79 108 ASN A CA 1
ATOM 732 C C . ASN A 1 109 ? 21.123 25.762 35.428 1.00 43.49 108 ASN A C 1
ATOM 733 O O . ASN A 1 109 ? 20.122 25.139 35.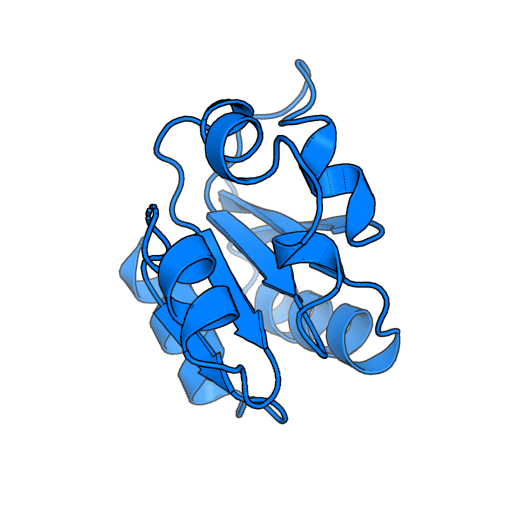020 1.00 42.32 108 ASN A O 1
ATOM 738 N N . ALA A 1 110 ? 22.370 25.300 35.304 1.00 40.47 109 ALA A N 1
ATOM 739 C CA . ALA A 1 110 ? 22.690 23.987 34.777 1.00 40.45 109 ALA A CA 1
ATOM 740 C C . ALA A 1 110 ? 22.602 22.981 35.910 1.00 49.85 109 ALA A C 1
ATOM 741 O O . ALA A 1 110 ? 22.919 23.321 37.049 1.00 50.30 109 ALA A O 1
ATOM 743 N N . SER A 1 111 ? 22.127 21.757 35.633 1.00 50.24 110 SER A N 1
ATOM 744 C CA . SER A 1 111 ? 22.018 20.736 36.683 1.00 52.61 110 SER A CA 1
ATOM 745 C C . SER A 1 111 ? 23.374 20.117 36.932 1.00 58.62 110 SER A C 1
ATOM 746 O O . SER A 1 111 ? 23.700 19.780 38.074 1.00 61.84 110 SER A O 1
ATOM 749 N N . ASP A 1 112 ? 24.190 19.994 35.862 1.00 51.25 111 ASP A N 1
ATOM 750 C CA . ASP A 1 112 ? 25.508 19.408 35.994 1.00 51.75 111 ASP A CA 1
ATOM 751 C C . ASP A 1 112 ? 26.581 20.259 35.296 1.00 50.36 111 ASP A C 1
ATOM 752 O O . ASP A 1 112 ? 26.340 20.810 34.231 1.00 47.03 111 ASP A O 1
ATOM 757 N N . TRP A 1 113 ? 27.760 20.352 35.915 1.00 46.94 112 TRP A N 1
ATOM 758 C CA . TRP A 1 113 ? 28.936 21.032 35.380 1.00 46.51 112 TRP A CA 1
ATOM 759 C C . TRP A 1 113 ? 30.048 20.004 35.095 1.00 53.98 112 TRP A C 1
ATOM 760 O O . TRP A 1 113 ? 30.806 19.659 35.994 1.00 56.30 112 TRP A O 1
ATOM 771 N N . LEU A 1 114 ? 30.151 19.526 33.862 1.00 50.37 113 LEU A N 1
ATOM 772 C CA . LEU A 1 114 ? 31.151 18.517 33.522 1.00 52.08 113 LEU A CA 1
ATOM 773 C C . LEU A 1 114 ? 32.384 19.178 32.937 1.00 59.16 113 LEU A C 1
ATOM 774 O O . LEU A 1 114 ? 32.274 20.177 32.223 1.00 57.78 113 LEU A O 1
ATOM 779 N N . HIS A 1 115 ? 33.562 18.666 33.305 1.00 60.71 114 HIS A N 1
ATOM 780 C CA . HIS A 1 115 ? 34.865 19.189 32.902 1.00 64.06 114 HIS A CA 1
ATOM 781 C C . HIS A 1 115 ? 35.485 18.273 31.846 1.00 72.88 114 HIS A C 1
ATOM 782 O O . HIS A 1 115 ? 35.516 17.056 32.031 1.00 73.44 114 HIS A O 1
ATOM 789 N N . LYS A 1 116 ? 35.964 18.866 30.734 1.00 72.73 115 LYS A N 1
ATOM 790 C CA . LYS A 1 116 ? 36.585 18.174 29.600 1.00 74.97 115 LYS A CA 1
ATOM 791 C C . LYS A 1 116 ? 38.017 17.689 29.924 1.00 84.86 115 LYS A C 1
ATOM 792 O O . LYS A 1 116 ? 38.777 18.447 30.535 1.00 86.48 115 LYS A O 1
ATOM 798 N N . PRO A 1 117 ? 38.433 16.461 29.511 1.00 84.82 116 PRO A N 1
ATOM 799 C CA . PRO A 1 117 ? 37.669 15.435 28.769 1.00 83.87 116 PRO A CA 1
ATOM 800 C C . PRO A 1 117 ? 36.695 14.699 29.684 1.00 89.04 116 PRO A C 1
ATOM 801 O O . PRO A 1 117 ? 37.090 14.244 30.763 1.00 88.95 116 PRO A O 1
ATOM 805 N N . LEU A 1 118 ? 35.411 14.624 29.293 1.00 87.60 117 LEU A N 1
ATOM 806 C CA . LEU A 1 118 ? 34.453 13.949 30.169 1.00 87.93 117 LEU A CA 1
ATOM 807 C C . LEU A 1 118 ? 34.548 12.447 30.013 1.00 93.64 117 LEU A C 1
ATOM 808 O O . LEU A 1 118 ? 34.744 11.951 28.903 1.00 93.66 117 LEU A O 1
ATOM 813 N N . ASP A 1 119 ? 34.450 11.728 31.140 1.00 91.88 118 ASP A N 1
ATOM 814 C CA . ASP A 1 119 ? 34.449 10.269 31.134 1.00 93.57 118 ASP A CA 1
ATOM 815 C C . ASP A 1 119 ? 33.027 9.805 30.793 1.00 94.89 118 ASP A C 1
ATOM 816 O O . ASP A 1 119 ? 32.069 10.589 30.918 1.00 92.85 118 ASP A O 1
ATOM 821 N N . GLY A 1 120 ? 32.917 8.569 30.311 1.00 91.20 119 GLY A N 1
ATOM 822 C CA . GLY A 1 120 ? 31.653 7.955 29.918 1.00 88.99 119 GLY A CA 1
ATOM 823 C C . GLY A 1 120 ? 30.607 7.989 31.010 1.00 88.58 119 GLY A C 1
ATOM 824 O O . GLY A 1 120 ? 29.522 8.552 30.813 1.00 86.22 119 GLY A O 1
ATOM 825 N N . LYS A 1 121 ? 30.969 7.446 32.190 1.00 83.51 120 LYS A N 1
ATOM 826 C CA . LYS A 1 121 ? 30.130 7.334 33.382 1.00 82.69 120 LYS A CA 1
ATOM 827 C C . LYS A 1 121 ? 29.509 8.673 33.829 1.00 81.49 120 LYS A C 1
ATOM 828 O O . LYS A 1 121 ? 28.317 8.700 34.128 1.00 79.71 120 LYS A O 1
ATOM 830 N N . GLU A 1 122 ? 30.309 9.762 33.880 1.00 75.43 121 GLU A N 1
ATOM 831 C CA . GLU A 1 122 ? 29.897 11.095 34.333 1.00 72.66 121 GLU A CA 1
ATOM 832 C C . GLU A 1 122 ? 28.765 11.681 33.477 1.00 71.21 121 GLU A C 1
ATOM 833 O O . GLU A 1 122 ? 27.855 12.299 34.028 1.00 68.90 121 GLU A O 1
ATOM 839 N N . LEU A 1 123 ? 28.815 11.483 32.144 1.00 65.73 122 LEU A N 1
ATOM 840 C CA . LEU A 1 123 ? 27.773 11.968 31.245 1.00 63.24 122 LEU A CA 1
ATOM 841 C C . LEU A 1 123 ? 26.503 11.137 31.401 1.00 66.47 122 LEU A C 1
ATOM 842 O O . LEU A 1 123 ? 25.423 11.712 31.496 1.00 63.50 122 LEU A O 1
ATOM 847 N N . LEU A 1 124 ? 26.628 9.794 31.434 1.00 65.31 123 LEU A N 1
ATOM 848 C CA . LEU A 1 124 ? 25.485 8.880 31.568 1.00 66.44 123 LEU A CA 1
ATOM 849 C C . LEU A 1 124 ? 24.813 9.056 32.919 1.00 69.42 123 LEU A C 1
ATOM 850 O O . LEU A 1 124 ? 23.599 8.909 32.992 1.00 70.08 123 LEU A O 1
ATOM 855 N N . ASN A 1 125 ? 25.576 9.405 33.972 1.00 64.79 124 ASN A N 1
ATOM 856 C CA . ASN A 1 125 ? 25.016 9.677 35.293 1.00 65.32 124 ASN A CA 1
ATOM 857 C C . ASN A 1 125 ? 24.174 10.952 35.255 1.00 67.27 124 ASN A C 1
ATOM 858 O O . ASN A 1 125 ? 23.080 10.990 35.825 1.00 67.78 124 ASN A O 1
ATOM 863 N N . ALA A 1 126 ? 24.680 11.989 34.558 1.00 61.22 125 ALA A N 1
ATOM 864 C CA . ALA A 1 126 ? 24.003 13.276 34.429 1.00 57.94 125 ALA A CA 1
ATOM 865 C C . ALA A 1 126 ? 22.710 13.152 33.615 1.00 60.58 125 ALA A C 1
ATOM 866 O O . ALA A 1 126 ? 21.681 13.651 34.048 1.00 61.32 125 ALA A O 1
ATOM 868 N N . VAL A 1 127 ? 22.734 12.437 32.493 1.00 57.65 126 VAL A N 1
ATOM 869 C CA . VAL A 1 127 ? 21.555 12.295 31.636 1.00 57.87 126 VAL A CA 1
ATOM 870 C C . VAL A 1 127 ? 20.472 11.381 32.285 1.00 65.47 126 VAL A C 1
ATOM 871 O O . VAL A 1 127 ? 19.295 11.748 32.263 1.00 64.35 126 VAL A O 1
ATOM 875 N N . THR A 1 128 ? 20.865 10.214 32.840 1.00 65.84 127 THR A N 1
ATOM 876 C CA . THR A 1 128 ? 19.927 9.241 33.416 1.00 68.40 127 THR A CA 1
ATOM 877 C C . THR A 1 128 ? 19.301 9.723 34.709 1.00 72.75 127 THR A C 1
ATOM 878 O O . THR A 1 128 ? 18.209 9.259 35.032 1.00 74.88 127 THR A O 1
ATOM 882 N N . PHE A 1 129 ? 19.956 10.655 35.431 1.00 67.93 128 PHE A N 1
ATOM 883 C CA . PHE A 1 129 ? 19.421 11.266 36.653 1.00 68.05 128 PHE A CA 1
ATOM 884 C C . PHE A 1 129 ? 18.081 11.967 36.367 1.00 71.73 128 PHE A C 1
ATOM 885 O O . PHE A 1 129 ? 17.212 12.005 37.238 1.00 73.07 128 PHE A O 1
ATOM 893 N N . HIS A 1 130 ? 17.922 12.534 35.159 1.00 65.99 129 HIS A N 1
ATOM 894 C CA . HIS A 1 130 ? 16.693 13.244 34.797 1.00 64.87 129 HIS A CA 1
ATOM 895 C C . HIS A 1 130 ? 15.638 12.302 34.162 1.00 70.57 129 HIS A C 1
ATOM 896 O O . HIS A 1 130 ? 14.582 12.780 33.743 1.00 70.20 129 HIS A O 1
ATOM 903 N N . ASP A 1 131 ? 15.905 10.969 34.128 1.00 68.67 130 ASP A N 1
ATOM 904 C CA . ASP A 1 131 ? 14.972 9.983 33.573 1.00 100.06 130 ASP A CA 1
ATOM 905 C C . ASP A 1 131 ? 14.118 9.378 34.680 1.00 120.84 130 ASP A C 1
ATOM 906 O O . ASP A 1 131 ? 13.265 10.072 35.227 1.00 84.63 130 ASP A O 1
#

Secondary structure (DSSP, 8-state):
-PEEEEEE-S-HHHHHHHHHHHHHTSSEEEEEE-GGGGGG---TT---SEEEEEEETTGGGGSTTHHHHHGGGTT--EEEEES---HHHHHHHH---SEEEESSPPHHHHHHHHHHT-

Nearest PDB structures (foldseek):
  3snk-assembly1_A  TM=1.009E+00  e=1.250E-23  Mesorhizobium loti
  6oec-assembly2_F  TM=7.792E-01  e=6.496E-05  Carboxydothermus hydrogenoformans Z-2901
  6oec-assembly3_H  TM=7.935E-01  e=1.023E-04  Carboxydothermus hydrogenoformans Z-2901
  6oec-assembly3_G  TM=7.746E-01  e=2.225E-04  Carboxydothermus hydrogenoformans Z-2901
  6oec-assembly4_K  TM=7.680E-01  e=4.539E-04  Carboxydothermus hydrogenoformans Z-2901

Solvent-accessible surface area: 6468 Å² total

Sequence (118 aa):
KRKQVALFSSDPNFKRDVATRLDALAIYDVRVSETDDFLKGPPADTRPGIVILDLGGGDLLGKPGIVEARRALWATVPLIAVSDELTSEQTRVLVRNASDWLHKPLDGKELLNAVTFHD

Radius of gyration: 13.23 Å; Cα contacts (8 Å, |Δi|>4): 191; chains: 1; bounding box: 30×36×23 Å

Foldseek 3Di:
DAAEEEEEDPDPVCQVVVCVLVVVVVSHDYDYYHQCVLLVADDPVDDHQEYEHECEQNPLLPDVCNLVSVCSNPPRAYEYEYADYDPSSVVSVVSDHPYYHHPPGDSCRSCCRVVVSD

InterPro domains:
  IPR011006 CheY-like superfamily [SSF52172] (15-127)
  IPR025669 AAA domain [PF13614] (139-306)
  IPR027417 P-loop containing nucleoside triphosphate hydrolase [G3DSA:3.40.50.300] (136-381)
  IPR027417 P-loop containing nucleoside triphosphate hydrolase [SSF52540] (138-380)
  IPR050625 ParA/MinD ATPase [PTHR43384] (134-319)

CATH classification: 3.40.50.2300

Organism: Mesorhizobium japonicum (strain LMG 29417 / CECT 9101 / MAFF 303099) (NCBI:txid266835)

B-factor: mean 63.96, std 18.54, range [21.96, 133.62]